Protein AF-A0A9P9E1I2-F1 (afdb_monomer_lite)

Secondary struct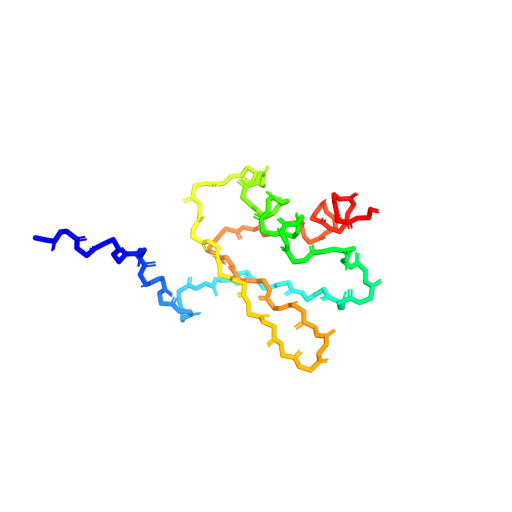ure (DSSP, 8-state):
----------TTS--EEEEEEGGG-S-HHHHHHHHHTSS--S-EEEEEETTEEEEEESS---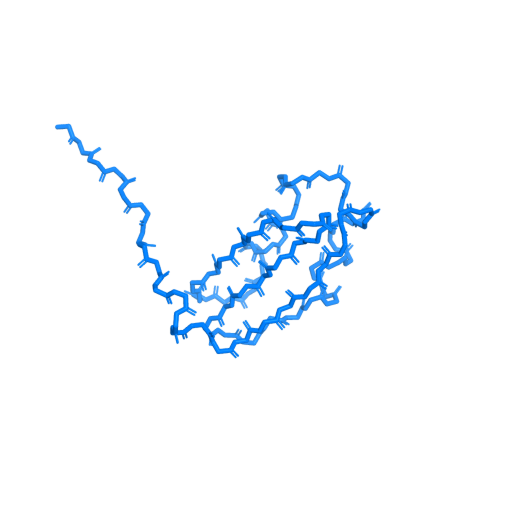HHHHHHHH-

Foldseek 3Di:
DDDPPDPPPDLVLFPEKDKAALVLAPDPVQLVVLQVPPPDPWDWDWDDDPRMIIITTNDYDPVVSSSVSRD

Radius of gyration: 12.34 Å; chains: 1; bounding box: 26×40×26 Å

Organism: NCBI:txid256645

Sequence (71 aa):
MAKNLLPICDPSQLKHRGLLPTKFVSSPERLLRAVKDTPGDGNVHVEMRHNVYYISSDEEVDVKAIFLRCR

Structure (mmCIF, N/CA/C/O backbone):
data_AF-A0A9P9E1I2-F1
#
_entry.id   AF-A0A9P9E1I2-F1
#
loop_
_atom_site.group_PDB
_atom_site.id
_atom_site.type_symbol
_atom_site.label_atom_id
_atom_site.label_alt_id
_atom_site.label_comp_id
_atom_site.label_asym_id
_atom_site.label_entity_id
_atom_site.label_seq_id
_atom_site.pdbx_PDB_ins_code
_atom_site.Cartn_x
_atom_site.Cartn_y
_atom_site.Cartn_z
_atom_site.occupancy
_atom_site.B_iso_or_equiv
_atom_site.auth_seq_id
_atom_site.auth_comp_id
_atom_site.auth_asym_id
_atom_site.auth_atom_id
_atom_site.pdbx_PDB_model_num
ATOM 1 N N . MET A 1 1 ? -4.048 32.060 -3.685 1.00 40.84 1 MET A N 1
ATOM 2 C CA . MET A 1 1 ? -3.619 30.793 -4.317 1.00 40.84 1 MET A CA 1
ATOM 3 C C . MET A 1 1 ? -3.499 29.750 -3.218 1.00 40.84 1 MET A C 1
ATOM 5 O O . MET A 1 1 ? -2.561 29.816 -2.432 1.00 40.84 1 MET A O 1
ATOM 9 N N . ALA A 1 2 ? -4.512 28.895 -3.066 1.00 36.84 2 ALA A N 1
ATOM 10 C CA . ALA A 1 2 ? -4.549 27.892 -2.006 1.00 36.84 2 ALA A CA 1
ATOM 11 C C . ALA A 1 2 ? -3.506 26.807 -2.298 1.00 36.84 2 ALA A C 1
ATOM 13 O O . ALA A 1 2 ? -3.557 26.144 -3.332 1.00 36.84 2 ALA A O 1
ATOM 14 N N . LYS A 1 3 ? -2.525 26.669 -1.406 1.00 44.62 3 LYS A N 1
ATOM 15 C CA . LYS A 1 3 ? -1.563 25.572 -1.435 1.00 44.62 3 LYS A CA 1
ATOM 16 C C . LYS A 1 3 ? -2.284 24.371 -0.828 1.00 44.62 3 LYS A C 1
ATOM 18 O O . LYS A 1 3 ? -2.441 24.321 0.387 1.00 44.62 3 LYS A O 1
ATOM 23 N N . ASN A 1 4 ? -2.753 23.445 -1.662 1.00 45.34 4 ASN A N 1
ATOM 24 C CA . ASN A 1 4 ? -3.169 22.115 -1.215 1.00 45.34 4 ASN A CA 1
ATOM 25 C C . ASN A 1 4 ? -1.917 21.359 -0.754 1.00 45.34 4 ASN A C 1
ATOM 27 O O . ASN A 1 4 ? -1.351 20.548 -1.482 1.00 45.34 4 ASN A O 1
ATOM 31 N N . LEU A 1 5 ? -1.438 21.697 0.439 1.00 43.47 5 LEU A N 1
ATOM 32 C CA . LEU A 1 5 ? -0.508 20.872 1.184 1.00 43.47 5 LEU A CA 1
ATOM 33 C C . LEU A 1 5 ? -1.354 19.748 1.768 1.00 43.47 5 LEU A C 1
ATOM 35 O O . LEU A 1 5 ? -2.074 19.953 2.742 1.00 43.47 5 LEU A O 1
ATOM 39 N N . LEU A 1 6 ? -1.303 18.578 1.125 1.00 50.50 6 LEU A N 1
ATOM 40 C CA . LEU A 1 6 ? -1.660 17.330 1.793 1.00 50.50 6 LEU A CA 1
ATOM 41 C C . LEU A 1 6 ? -0.993 17.354 3.177 1.00 50.50 6 LEU A C 1
ATOM 43 O O . LEU A 1 6 ? 0.174 17.760 3.244 1.00 50.50 6 LEU A O 1
ATOM 47 N N . PRO A 1 7 ? -1.704 17.000 4.262 1.00 49.84 7 PRO A N 1
ATOM 48 C CA . PRO A 1 7 ? -1.111 16.984 5.588 1.00 49.84 7 PRO A CA 1
ATOM 49 C C . PRO A 1 7 ? 0.161 16.145 5.507 1.00 49.84 7 PRO A C 1
ATOM 51 O O . PRO A 1 7 ? 0.131 14.974 5.128 1.00 49.84 7 PRO A O 1
ATOM 54 N N . ILE A 1 8 ? 1.299 16.794 5.755 1.00 52.22 8 ILE A N 1
ATOM 55 C CA . ILE A 1 8 ? 2.596 16.134 5.798 1.00 52.22 8 ILE A CA 1
ATOM 56 C C . ILE A 1 8 ? 2.538 15.288 7.062 1.00 52.22 8 ILE A C 1
ATOM 58 O O . ILE A 1 8 ? 2.790 15.778 8.159 1.00 52.22 8 ILE A O 1
ATOM 62 N N . CYS A 1 9 ? 2.078 14.049 6.917 1.00 54.81 9 CYS A N 1
ATOM 63 C CA . CYS A 1 9 ? 2.043 13.117 8.020 1.00 54.81 9 CYS A CA 1
ATOM 64 C C . CYS A 1 9 ? 3.489 12.777 8.365 1.00 54.81 9 CYS A C 1
ATOM 66 O O . CYS A 1 9 ? 4.232 12.273 7.520 1.00 54.81 9 CYS A O 1
ATOM 68 N N . ASP A 1 10 ? 3.899 13.117 9.583 1.00 59.97 10 ASP A N 1
ATOM 69 C CA . ASP A 1 10 ? 5.250 12.859 10.047 1.00 59.97 10 ASP A CA 1
ATOM 70 C C . ASP A 1 10 ? 5.476 11.334 10.077 1.00 59.97 10 ASP A C 1
ATOM 72 O O . ASP A 1 10 ? 4.757 10.622 10.788 1.00 59.97 10 ASP A O 1
ATOM 76 N N . PRO A 1 11 ? 6.437 10.790 9.307 1.00 59.84 11 PRO A N 1
ATOM 77 C CA . PRO A 1 11 ? 6.651 9.348 9.218 1.00 59.84 11 PRO A CA 1
ATOM 78 C C . PRO A 1 11 ? 7.093 8.726 10.553 1.00 59.84 11 PRO A C 1
ATOM 80 O O . PRO A 1 11 ? 7.056 7.502 10.696 1.00 59.84 11 PRO A O 1
ATOM 83 N N . SER A 1 12 ? 7.490 9.541 11.540 1.00 63.41 12 SER A N 1
ATOM 84 C CA . SER A 1 12 ? 7.785 9.085 12.903 1.00 63.41 12 SER A CA 1
ATOM 85 C C . SER A 1 12 ? 6.537 8.724 13.722 1.00 63.41 12 SER A C 1
ATOM 87 O O . SER A 1 12 ? 6.658 7.991 14.701 1.00 63.41 12 SER A O 1
ATOM 89 N N . GLN A 1 13 ? 5.344 9.168 13.306 1.00 60.81 13 GLN A N 1
ATOM 90 C CA . GLN A 1 13 ? 4.065 8.863 13.967 1.00 60.81 13 GLN A CA 1
ATOM 91 C C . GLN A 1 13 ? 3.371 7.611 13.403 1.00 60.81 13 GLN A C 1
ATOM 93 O O . GLN A 1 13 ? 2.407 7.117 13.988 1.00 60.81 13 GLN A O 1
ATOM 98 N N . LEU A 1 14 ? 3.862 7.075 12.282 1.00 68.06 14 LEU A N 1
ATOM 99 C CA . LEU A 1 14 ? 3.300 5.893 11.630 1.00 68.06 14 LEU A CA 1
ATOM 100 C C . LEU A 1 14 ? 3.807 4.627 12.333 1.00 68.06 14 LEU A C 1
ATOM 102 O O . LEU A 1 14 ? 4.997 4.300 12.285 1.00 68.06 14 LEU A O 1
ATOM 106 N N . LYS A 1 15 ? 2.894 3.929 13.010 1.00 74.38 15 LYS A N 1
ATOM 107 C CA . LYS A 1 15 ? 3.195 2.782 13.882 1.00 74.38 15 LYS A CA 1
ATOM 108 C C . LYS A 1 15 ? 3.243 1.459 13.128 1.00 74.38 15 LYS A C 1
ATOM 110 O O . LYS A 1 15 ? 3.999 0.567 13.511 1.00 74.38 15 LYS A O 1
ATOM 115 N N . HIS A 1 16 ? 2.481 1.335 12.048 1.00 81.50 16 HIS A N 1
ATOM 116 C CA . HIS A 1 16 ? 2.357 0.105 11.279 1.00 81.50 16 HIS A CA 1
ATOM 117 C C . HIS A 1 16 ? 3.067 0.245 9.942 1.00 81.50 16 HIS A C 1
ATOM 119 O O . HIS A 1 16 ? 2.973 1.274 9.272 1.00 81.50 16 HIS A O 1
ATOM 125 N N . ARG A 1 17 ? 3.813 -0.795 9.560 1.00 82.31 17 ARG A N 1
ATOM 126 C CA . ARG A 1 17 ? 4.623 -0.806 8.341 1.00 82.31 17 ARG A CA 1
ATOM 127 C C . ARG A 1 17 ? 4.416 -2.094 7.563 1.00 82.31 17 ARG A C 1
ATOM 129 O O . ARG A 1 17 ? 4.467 -3.187 8.118 1.00 82.31 17 ARG A O 1
ATOM 136 N N . GLY A 1 18 ? 4.240 -1.934 6.261 1.00 85.19 18 GLY A N 1
ATOM 137 C CA . GLY A 1 18 ? 4.096 -2.981 5.270 1.00 85.19 18 GLY A CA 1
ATOM 138 C C . GLY A 1 18 ? 5.115 -2.837 4.150 1.00 85.19 18 GLY A C 1
ATOM 139 O O . GLY A 1 18 ? 5.531 -1.731 3.803 1.00 85.19 18 GLY A O 1
ATOM 140 N N . LEU A 1 19 ? 5.510 -3.969 3.571 1.00 88.44 19 LEU A N 1
ATOM 141 C CA . LEU A 1 19 ? 6.436 -4.031 2.444 1.00 88.44 19 LEU A CA 1
ATOM 142 C C . LEU A 1 19 ? 5.781 -4.787 1.296 1.00 88.44 19 LEU A C 1
ATOM 144 O O . LEU A 1 19 ? 5.323 -5.916 1.480 1.00 88.44 19 LEU A O 1
ATOM 148 N N . LEU A 1 20 ? 5.778 -4.186 0.107 1.00 87.62 20 LEU A N 1
ATOM 149 C CA . LEU A 1 20 ? 5.206 -4.791 -1.088 1.00 87.62 20 LEU A CA 1
ATOM 150 C C . LEU A 1 20 ? 6.151 -4.640 -2.290 1.00 87.62 20 LEU A C 1
ATOM 152 O O . LEU A 1 20 ? 6.325 -3.534 -2.798 1.00 87.62 20 LEU A O 1
ATOM 156 N N . PRO A 1 21 ? 6.780 -5.725 -2.771 1.00 90.44 21 PRO A N 1
ATOM 157 C CA . PRO A 1 21 ? 7.608 -5.681 -3.975 1.00 90.44 21 PRO A CA 1
ATOM 158 C C . PRO A 1 21 ? 6.842 -5.148 -5.193 1.00 90.44 21 PRO A C 1
ATOM 160 O O . PRO A 1 21 ? 5.704 -5.548 -5.435 1.00 90.44 21 PRO A O 1
ATOM 163 N N . THR A 1 22 ? 7.479 -4.309 -6.010 1.00 90.25 22 THR A N 1
ATOM 164 C CA . THR A 1 22 ? 6.830 -3.672 -7.172 1.00 90.25 22 THR A CA 1
ATOM 165 C C . THR A 1 22 ? 6.344 -4.678 -8.209 1.00 90.25 22 THR A C 1
ATOM 167 O O . THR A 1 22 ? 5.327 -4.445 -8.846 1.00 90.25 22 THR A O 1
ATOM 170 N N . LYS A 1 23 ? 6.999 -5.842 -8.328 1.00 89.31 23 LYS A N 1
ATOM 171 C CA . LYS A 1 23 ? 6.569 -6.944 -9.212 1.00 89.31 23 LYS A CA 1
ATOM 172 C C . LYS A 1 23 ? 5.166 -7.486 -8.908 1.00 89.31 23 LYS A C 1
ATOM 174 O O . LYS A 1 23 ? 4.606 -8.209 -9.722 1.00 89.31 23 LYS A O 1
ATOM 179 N N . PHE A 1 24 ? 4.633 -7.190 -7.725 1.00 85.50 24 PHE A N 1
ATOM 180 C CA . PHE A 1 24 ? 3.301 -7.600 -7.288 1.00 85.50 24 PHE A CA 1
ATOM 181 C C . PHE A 1 24 ? 2.248 -6.503 -7.439 1.00 85.50 24 PHE A C 1
ATOM 183 O O . PHE A 1 24 ? 1.087 -6.715 -7.105 1.00 85.50 24 PHE A O 1
ATOM 190 N N . VAL A 1 25 ? 2.652 -5.333 -7.926 1.00 85.38 25 VAL A N 1
ATOM 191 C CA . VAL A 1 25 ? 1.789 -4.181 -8.135 1.00 85.38 25 VAL A CA 1
ATOM 192 C C . VAL A 1 25 ? 1.736 -3.920 -9.630 1.00 85.38 25 VAL A C 1
ATOM 194 O O . VAL A 1 25 ? 2.729 -3.521 -10.232 1.00 85.38 25 VAL A O 1
ATOM 197 N N . SER A 1 26 ? 0.570 -4.129 -10.241 1.00 85.00 26 SER A N 1
ATOM 198 C CA . SER A 1 26 ? 0.410 -3.932 -11.686 1.00 85.00 26 SER A CA 1
ATOM 199 C C . SER A 1 26 ? 0.587 -2.467 -12.108 1.00 85.00 26 SER A C 1
ATOM 201 O O . SER A 1 26 ? 0.986 -2.184 -13.233 1.00 85.00 26 SER A O 1
ATOM 203 N N . SER A 1 27 ? 0.267 -1.526 -11.213 1.00 86.69 27 SER A N 1
ATOM 204 C CA . SER A 1 27 ? 0.437 -0.085 -11.427 1.00 86.69 27 SER A CA 1
ATOM 205 C C . SER A 1 27 ? 0.479 0.669 -10.087 1.00 86.69 27 SER A C 1
ATOM 207 O O . SER A 1 27 ? -0.319 0.331 -9.204 1.00 86.69 27 SER A O 1
ATOM 209 N N . PRO A 1 28 ? 1.305 1.722 -9.938 1.00 85.75 28 PRO A N 1
ATOM 210 C CA . PRO A 1 28 ? 1.346 2.543 -8.722 1.00 85.75 28 PRO A CA 1
ATOM 211 C C . PRO A 1 28 ? -0.017 3.148 -8.347 1.00 85.75 28 PRO A C 1
ATOM 213 O O . PRO A 1 28 ? -0.358 3.258 -7.174 1.00 85.75 28 PRO A O 1
ATOM 216 N N . GLU A 1 29 ? -0.833 3.504 -9.340 1.00 87.94 29 GLU A N 1
ATOM 217 C CA . GLU A 1 29 ? -2.167 4.081 -9.136 1.00 87.94 29 GLU A CA 1
ATOM 218 C C . GLU A 1 29 ? -3.131 3.100 -8.464 1.00 87.94 29 GLU A C 1
ATOM 220 O O . GLU A 1 29 ? -3.889 3.488 -7.576 1.00 87.94 29 GLU A O 1
ATOM 225 N N . ARG A 1 30 ? -3.079 1.818 -8.850 1.00 86.75 30 ARG A N 1
ATOM 226 C CA . ARG A 1 30 ? -3.853 0.756 -8.191 1.00 86.75 30 ARG A CA 1
ATOM 227 C C . ARG A 1 30 ? -3.429 0.561 -6.749 1.00 86.75 30 ARG A C 1
ATOM 229 O O . ARG A 1 30 ? -4.300 0.394 -5.908 1.00 86.75 30 ARG A O 1
ATOM 236 N N . LEU A 1 31 ? -2.131 0.642 -6.457 1.00 87.94 31 LEU A N 1
ATOM 237 C CA . LEU A 1 31 ? -1.649 0.595 -5.080 1.00 87.94 31 LEU A CA 1
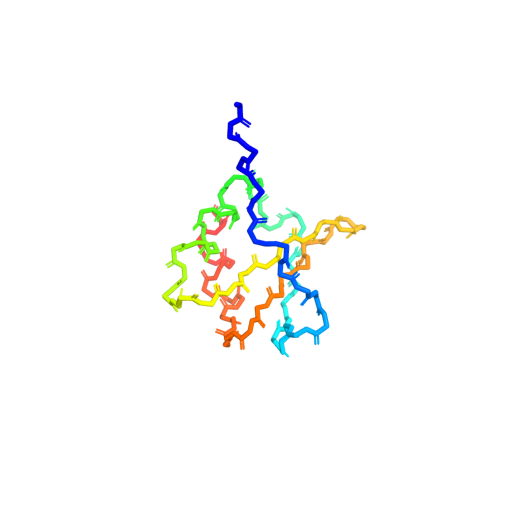ATOM 238 C C . LEU A 1 31 ? -2.204 1.760 -4.261 1.00 87.94 31 LEU A C 1
ATOM 240 O O . LEU A 1 31 ? -2.756 1.539 -3.189 1.00 87.94 31 LEU A O 1
ATOM 244 N N . LEU A 1 32 ? -2.114 2.986 -4.778 1.00 86.62 32 LEU A N 1
ATOM 245 C CA . LEU A 1 32 ? -2.635 4.166 -4.086 1.00 86.62 32 LEU A CA 1
ATOM 246 C C . LEU A 1 32 ? -4.148 4.082 -3.853 1.00 86.62 32 LEU A C 1
ATOM 248 O O . LEU A 1 32 ? -4.614 4.479 -2.789 1.00 86.62 32 LEU A O 1
ATOM 252 N N . ARG A 1 33 ? -4.916 3.551 -4.813 1.00 87.25 33 ARG A N 1
ATOM 253 C CA . ARG A 1 33 ? -6.354 3.293 -4.629 1.00 87.25 33 ARG A CA 1
ATOM 254 C C . ARG A 1 33 ? -6.605 2.198 -3.600 1.00 87.25 33 ARG A C 1
ATOM 256 O O . ARG A 1 33 ? -7.355 2.427 -2.668 1.00 87.25 33 ARG A O 1
ATOM 263 N N . ALA A 1 34 ? -5.925 1.059 -3.712 1.00 86.75 34 ALA A N 1
ATOM 264 C CA . ALA A 1 34 ? -6.075 -0.061 -2.788 1.00 86.75 34 ALA A CA 1
ATOM 265 C C . ALA A 1 34 ? -5.787 0.342 -1.339 1.00 86.75 34 ALA A C 1
ATOM 267 O O . ALA A 1 34 ? -6.506 -0.090 -0.445 1.00 86.75 34 ALA A O 1
ATOM 268 N N . VAL A 1 35 ? -4.768 1.185 -1.143 1.00 84.31 35 VAL A N 1
ATOM 269 C CA . VAL A 1 35 ? -4.398 1.770 0.145 1.00 84.31 35 VAL A CA 1
ATOM 270 C C . VAL A 1 35 ? -5.479 2.725 0.654 1.00 84.31 35 VAL A C 1
ATOM 272 O O . VAL A 1 35 ? -5.901 2.571 1.793 1.00 84.31 35 VAL A O 1
ATOM 275 N N . LYS A 1 36 ? -5.974 3.654 -0.176 1.00 81.19 36 LYS A N 1
ATOM 276 C CA . LYS A 1 36 ? -7.058 4.587 0.195 1.00 81.19 36 LYS A CA 1
ATOM 277 C C . LYS A 1 36 ? -8.397 3.903 0.470 1.00 81.19 36 LYS A C 1
ATOM 279 O O . LYS A 1 36 ? -9.169 4.389 1.280 1.00 81.19 36 LYS A O 1
ATOM 284 N N . ASP A 1 37 ? -8.660 2.790 -0.204 1.00 80.62 37 ASP A N 1
ATOM 285 C CA . ASP A 1 37 ? -9.863 1.979 -0.010 1.00 80.62 37 ASP A CA 1
ATOM 286 C C . ASP A 1 37 ? -9.728 1.038 1.200 1.00 80.62 37 ASP A C 1
ATOM 288 O O . ASP A 1 37 ? -10.623 0.227 1.471 1.00 80.62 37 ASP A O 1
ATOM 292 N N . THR A 1 38 ? -8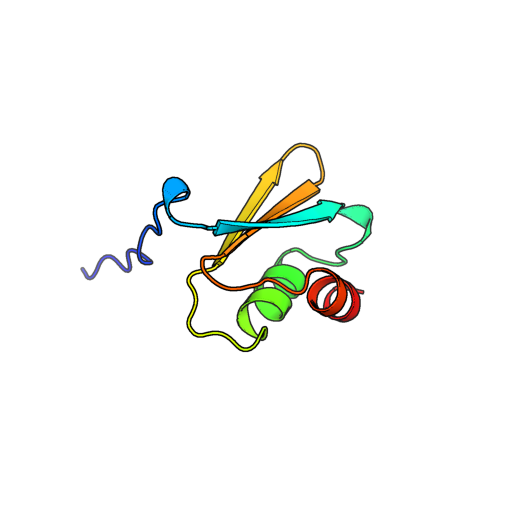.580 1.036 1.885 1.00 75.00 38 THR A N 1
ATOM 293 C CA . THR A 1 38 ? -8.429 0.296 3.141 1.00 75.00 38 THR A CA 1
ATOM 294 C C . THR A 1 38 ? -9.251 1.035 4.193 1.00 75.00 38 THR A C 1
ATOM 296 O O . THR A 1 38 ? -9.065 2.238 4.347 1.00 75.00 38 THR A O 1
ATOM 299 N N . PRO A 1 39 ? -10.196 0.366 4.872 1.00 60.50 39 PRO A N 1
ATOM 300 C CA . PRO A 1 39 ? -11.024 1.024 5.870 1.00 60.50 39 PRO A CA 1
ATOM 301 C C . PRO A 1 39 ? -10.142 1.518 7.020 1.00 60.50 39 PRO A C 1
ATOM 303 O O . PRO A 1 39 ? -9.506 0.712 7.693 1.00 60.50 39 PRO A O 1
ATOM 306 N N . GLY A 1 40 ? -10.112 2.834 7.196 1.00 62.91 40 GLY A N 1
ATOM 307 C CA . GLY A 1 40 ? -9.329 3.536 8.203 1.00 62.91 40 GLY A CA 1
ATOM 308 C C . GLY A 1 40 ? -9.265 5.019 7.856 1.00 62.91 40 GLY A C 1
ATOM 309 O O . GLY A 1 40 ? -9.035 5.366 6.699 1.00 62.91 40 GLY A O 1
ATOM 310 N N . ASP A 1 41 ? -9.506 5.896 8.830 1.00 61.28 41 ASP A N 1
ATOM 311 C CA . ASP A 1 41 ? -9.321 7.355 8.665 1.00 61.28 41 ASP A CA 1
ATOM 312 C C . ASP A 1 41 ? -7.841 7.748 8.864 1.00 61.28 41 ASP A C 1
ATOM 314 O O . ASP A 1 41 ? -7.468 8.924 8.896 1.00 61.28 41 ASP A O 1
ATOM 318 N N . GLY A 1 42 ? -6.994 6.726 9.018 1.00 67.25 42 GLY A N 1
ATOM 319 C CA . GLY A 1 42 ? -5.575 6.834 9.249 1.00 67.25 42 GLY A CA 1
ATOM 320 C C . GLY A 1 42 ? -4.815 7.471 8.091 1.00 67.25 42 GLY A C 1
ATOM 321 O O . GLY A 1 42 ? -5.087 7.277 6.901 1.00 67.25 42 GLY A O 1
ATOM 322 N N . ASN A 1 43 ? -3.783 8.224 8.447 1.00 77.75 43 ASN A N 1
ATOM 323 C CA . ASN A 1 43 ? -2.855 8.772 7.477 1.00 77.75 43 ASN A CA 1
ATOM 324 C C . ASN A 1 43 ? -1.962 7.650 6.944 1.00 77.75 43 ASN A C 1
ATOM 326 O O . ASN A 1 43 ? -1.144 7.086 7.673 1.00 77.75 43 ASN A O 1
ATOM 330 N N . VAL A 1 44 ? -2.070 7.358 5.646 1.00 79.75 44 VAL A N 1
ATOM 331 C CA . VAL A 1 44 ? -1.191 6.389 4.985 1.00 79.75 44 VAL A CA 1
ATOM 332 C C . VAL A 1 44 ? -0.131 7.092 4.147 1.00 79.75 44 VAL A C 1
ATOM 334 O O . VAL A 1 44 ? -0.422 7.940 3.302 1.00 79.75 44 VAL A O 1
ATOM 337 N N . HIS A 1 45 ? 1.117 6.688 4.347 1.00 85.38 45 HIS A N 1
ATOM 338 C CA . HIS A 1 45 ? 2.266 7.098 3.562 1.00 85.38 45 HIS A CA 1
ATOM 339 C C . HIS A 1 45 ? 2.783 5.921 2.735 1.00 85.38 45 HIS A C 1
ATOM 341 O O . HIS A 1 45 ? 2.979 4.823 3.255 1.00 85.38 45 HIS A O 1
ATOM 347 N N . VAL A 1 46 ? 3.031 6.151 1.446 1.00 87.12 46 VAL A N 1
ATOM 348 C CA . VAL A 1 46 ? 3.610 5.149 0.547 1.00 87.12 46 VAL A CA 1
ATOM 349 C C . VAL A 1 46 ? 4.872 5.724 -0.079 1.00 87.12 46 VAL A C 1
ATOM 351 O O . VAL A 1 46 ? 4.815 6.730 -0.781 1.00 87.12 46 VAL A O 1
ATOM 354 N N . GLU A 1 47 ? 6.001 5.059 0.140 1.00 90.50 47 GLU A N 1
ATOM 355 C CA . GLU A 1 47 ? 7.291 5.393 -0.463 1.00 90.50 47 GLU A CA 1
ATOM 356 C C . GLU A 1 47 ? 7.773 4.215 -1.319 1.00 90.50 47 GLU A C 1
ATOM 358 O O . GLU A 1 47 ? 7.652 3.062 -0.917 1.00 90.50 47 GLU A O 1
ATOM 363 N N . MET A 1 48 ? 8.341 4.463 -2.499 1.00 89.81 48 MET A N 1
ATOM 364 C CA . MET A 1 48 ? 9.000 3.418 -3.289 1.00 89.81 48 MET A CA 1
ATOM 365 C C . MET A 1 48 ? 10.517 3.523 -3.121 1.00 89.81 48 MET A C 1
ATOM 367 O O . MET A 1 48 ? 11.105 4.541 -3.478 1.00 89.81 48 MET A O 1
ATOM 371 N N . ARG A 1 49 ? 11.174 2.453 -2.655 1.00 91.56 49 ARG A N 1
ATOM 372 C CA . ARG A 1 49 ? 12.645 2.345 -2.632 1.00 91.56 49 ARG A CA 1
ATOM 373 C C . ARG A 1 49 ? 13.074 0.948 -3.073 1.00 91.56 49 ARG A C 1
ATOM 375 O O . ARG A 1 49 ? 12.441 -0.033 -2.708 1.00 91.56 49 ARG A O 1
ATOM 382 N N . HIS A 1 50 ? 14.144 0.841 -3.861 1.00 91.31 50 HIS A N 1
ATOM 383 C CA . HIS A 1 50 ? 14.724 -0.446 -4.289 1.00 91.31 50 HIS A CA 1
ATOM 384 C C . HIS A 1 50 ? 13.710 -1.472 -4.846 1.00 91.31 50 HIS A C 1
ATOM 386 O O . HIS A 1 50 ? 13.781 -2.653 -4.519 1.00 91.31 50 HIS A O 1
ATOM 392 N N . ASN A 1 51 ? 12.758 -1.045 -5.684 1.00 90.69 51 ASN A N 1
ATOM 393 C CA . ASN A 1 51 ? 11.694 -1.912 -6.221 1.00 90.69 51 ASN A CA 1
ATOM 394 C C . ASN A 1 51 ? 10.763 -2.518 -5.155 1.00 90.69 51 ASN A C 1
ATOM 396 O O . ASN A 1 51 ? 10.157 -3.573 -5.360 1.00 90.69 51 ASN A O 1
ATOM 400 N N . VAL A 1 52 ? 10.619 -1.839 -4.021 1.00 89.88 52 VAL A N 1
ATOM 401 C CA . VAL A 1 52 ? 9.693 -2.192 -2.949 1.00 89.88 52 VAL A CA 1
ATOM 402 C C . VAL A 1 52 ? 8.911 -0.946 -2.552 1.00 89.88 52 VAL A C 1
ATOM 404 O O . VAL A 1 52 ? 9.476 0.133 -2.381 1.00 89.88 52 VAL A O 1
ATOM 407 N N . TYR A 1 53 ? 7.599 -1.095 -2.417 1.00 90.44 53 TYR A N 1
ATOM 408 C CA . TYR A 1 53 ? 6.736 -0.110 -1.788 1.00 90.44 53 TYR A CA 1
ATOM 409 C C . TYR A 1 53 ? 6.751 -0.309 -0.274 1.00 90.44 53 TYR A C 1
ATOM 411 O O . TYR A 1 53 ? 6.471 -1.399 0.226 1.00 90.44 53 TYR A O 1
ATOM 419 N N . TYR A 1 54 ? 7.071 0.761 0.436 1.00 89.94 54 TYR A N 1
ATOM 420 C CA . TYR A 1 54 ? 7.025 0.904 1.878 1.00 89.94 54 TYR A CA 1
ATOM 421 C C . TYR A 1 54 ? 5.723 1.611 2.215 1.00 89.94 54 TYR A C 1
ATOM 423 O O . TYR A 1 54 ? 5.548 2.784 1.893 1.00 89.94 54 TYR A O 1
ATOM 431 N N . ILE A 1 55 ? 4.800 0.884 2.826 1.00 87.75 55 ILE A N 1
ATOM 432 C CA . ILE A 1 55 ? 3.482 1.387 3.204 1.00 87.75 55 ILE A CA 1
ATOM 433 C C . ILE A 1 55 ? 3.522 1.595 4.710 1.00 87.75 55 ILE A C 1
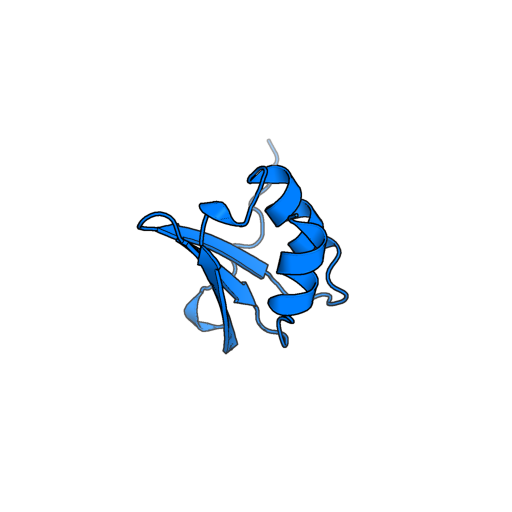ATOM 435 O O . ILE A 1 55 ? 3.789 0.653 5.446 1.00 87.75 55 ILE A O 1
ATOM 439 N N . SER A 1 56 ? 3.307 2.817 5.175 1.00 85.94 56 SER A N 1
ATOM 440 C CA . SER A 1 56 ? 3.310 3.158 6.597 1.00 85.94 56 SER A CA 1
ATOM 441 C C . SER A 1 56 ? 1.978 3.801 6.962 1.00 85.94 56 SER A C 1
ATOM 443 O O . SER A 1 56 ? 1.517 4.669 6.229 1.00 85.94 56 SER A O 1
ATOM 445 N N . SER A 1 57 ? 1.368 3.398 8.072 1.00 82.12 57 SER A N 1
ATOM 446 C CA . SER A 1 57 ? 0.129 3.995 8.585 1.00 82.12 57 SER A CA 1
ATOM 447 C C . SER A 1 57 ? 0.175 4.109 10.107 1.00 82.12 57 SER A C 1
ATOM 449 O O . SER A 1 57 ? 0.953 3.428 10.782 1.00 82.12 57 SER A O 1
ATOM 451 N N . ASP A 1 58 ? -0.626 5.014 10.648 1.00 81.12 58 ASP A N 1
ATOM 452 C CA . ASP A 1 58 ? -0.949 5.110 12.067 1.00 81.12 58 ASP A CA 1
ATOM 453 C C . ASP A 1 58 ? -1.871 3.979 12.546 1.00 81.12 58 ASP A C 1
ATOM 455 O O . ASP A 1 58 ? -1.767 3.585 13.708 1.00 81.12 58 ASP A O 1
ATOM 459 N N . GLU A 1 59 ? -2.690 3.419 11.654 1.00 79.19 59 GLU A N 1
ATOM 460 C CA . GLU A 1 59 ? -3.582 2.287 11.915 1.00 79.19 59 GLU A CA 1
ATOM 461 C C . GLU A 1 59 ? -3.017 0.970 11.362 1.00 79.19 59 GLU A C 1
ATOM 463 O O . GLU A 1 59 ? -2.071 0.945 10.569 1.00 79.19 59 GLU A O 1
ATOM 468 N N . GLU A 1 60 ? -3.570 -0.159 11.812 1.00 76.50 60 GLU A N 1
ATOM 469 C CA . GLU A 1 60 ? -3.115 -1.476 11.373 1.00 76.50 60 GLU A CA 1
ATOM 470 C C . GLU A 1 60 ? -3.359 -1.669 9.868 1.00 76.50 60 GLU A C 1
ATOM 472 O O . GLU A 1 60 ? -4.491 -1.702 9.391 1.00 76.50 60 GLU A O 1
ATOM 477 N N . VAL A 1 61 ? -2.271 -1.819 9.107 1.00 72.06 61 VAL A N 1
ATOM 478 C CA . VAL A 1 61 ? -2.329 -2.027 7.656 1.00 72.06 61 VAL A CA 1
ATOM 479 C C . VAL A 1 61 ? -2.368 -3.515 7.339 1.00 72.06 61 VAL A C 1
ATOM 481 O O . VAL A 1 61 ? -1.357 -4.209 7.478 1.00 72.06 61 VAL A O 1
ATOM 484 N N . ASP A 1 62 ? -3.485 -3.994 6.790 1.00 80.44 62 ASP A N 1
ATOM 485 C CA . ASP A 1 62 ? -3.528 -5.324 6.180 1.00 80.44 62 ASP A CA 1
ATOM 486 C C . ASP A 1 62 ? -2.884 -5.304 4.782 1.00 80.44 62 ASP A C 1
ATOM 488 O O . ASP A 1 62 ? -3.517 -5.125 3.736 1.00 80.44 62 ASP A O 1
ATOM 492 N N . VAL A 1 63 ? -1.572 -5.531 4.763 1.00 77.38 63 VAL A N 1
ATOM 493 C CA . VAL A 1 63 ? -0.772 -5.614 3.533 1.00 77.38 63 VAL A CA 1
ATOM 494 C C . VAL A 1 63 ? -1.249 -6.746 2.618 1.00 77.38 63 VAL A C 1
ATOM 496 O O . VAL A 1 63 ? -1.128 -6.630 1.396 1.00 77.38 63 VAL A O 1
ATOM 499 N N . LYS A 1 64 ? -1.811 -7.835 3.165 1.00 81.81 64 LYS A N 1
ATOM 500 C CA . LYS A 1 64 ? -2.342 -8.935 2.346 1.00 81.81 64 LYS A CA 1
ATOM 501 C C . LYS A 1 64 ? -3.600 -8.488 1.610 1.00 81.81 64 LYS A C 1
ATOM 503 O O . LYS A 1 64 ? -3.720 -8.771 0.418 1.00 81.81 64 LYS A O 1
ATOM 508 N N . ALA A 1 65 ? -4.493 -7.759 2.277 1.00 82.81 65 ALA A N 1
ATOM 509 C CA . ALA A 1 65 ? -5.669 -7.176 1.635 1.00 82.81 65 ALA A CA 1
ATOM 510 C C . ALA A 1 65 ? -5.276 -6.200 0.513 1.00 82.81 65 ALA A C 1
ATOM 512 O O . ALA A 1 65 ? -5.832 -6.268 -0.585 1.00 82.81 65 ALA A O 1
ATOM 513 N N . ILE A 1 66 ? -4.265 -5.354 0.744 1.00 82.06 66 ILE A N 1
ATOM 514 C CA . ILE A 1 66 ? -3.734 -4.438 -0.278 1.00 82.06 66 ILE A CA 1
ATOM 515 C C . ILE A 1 66 ? -3.147 -5.218 -1.460 1.00 82.06 66 ILE A C 1
ATOM 517 O O . ILE A 1 66 ? -3.466 -4.915 -2.609 1.00 82.06 66 ILE A O 1
ATOM 521 N N . PHE A 1 67 ? -2.341 -6.252 -1.205 1.00 81.38 67 PHE A N 1
ATOM 522 C CA . PHE A 1 67 ? -1.777 -7.104 -2.256 1.00 81.38 67 PHE A CA 1
ATOM 523 C C . PHE A 1 67 ? -2.865 -7.739 -3.131 1.00 81.38 67 PHE A C 1
ATOM 525 O O . PHE A 1 67 ? -2.771 -7.678 -4.356 1.00 81.38 67 PHE A O 1
ATOM 532 N N . LEU A 1 68 ? -3.921 -8.296 -2.527 1.00 83.50 68 LEU A N 1
ATOM 533 C CA . LEU A 1 68 ? -5.028 -8.913 -3.268 1.00 83.50 68 LEU A CA 1
ATOM 534 C C . LEU A 1 68 ? -5.749 -7.923 -4.193 1.00 83.50 68 LEU A C 1
ATOM 536 O O . LEU A 1 68 ? -6.241 -8.327 -5.242 1.00 83.50 68 LEU A O 1
ATOM 540 N N . ARG A 1 69 ? -5.777 -6.635 -3.833 1.00 80.62 69 ARG A N 1
ATOM 541 C CA . ARG A 1 69 ? -6.364 -5.553 -4.6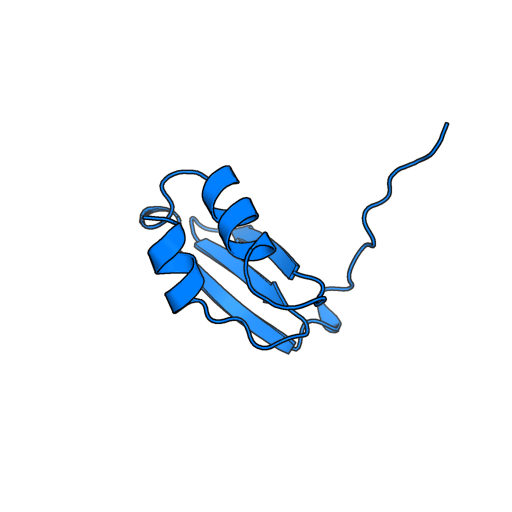41 1.00 80.62 69 ARG A CA 1
ATOM 542 C C . ARG A 1 69 ? -5.414 -4.996 -5.711 1.00 80.62 69 ARG A C 1
ATOM 544 O O . ARG A 1 69 ? -5.869 -4.323 -6.632 1.00 80.62 69 ARG A O 1
ATOM 551 N N . CYS A 1 70 ? -4.108 -5.240 -5.583 1.00 79.38 70 CYS A N 1
ATOM 552 C CA . CYS A 1 70 ? -3.079 -4.753 -6.512 1.00 79.38 70 CYS A CA 1
ATOM 553 C C . CYS A 1 70 ? -2.757 -5.721 -7.659 1.00 79.38 70 CYS A C 1
ATOM 555 O O . CYS A 1 70 ? -2.089 -5.312 -8.616 1.00 79.38 70 CYS A O 1
ATOM 557 N N . ARG A 1 71 ? -3.198 -6.978 -7.545 1.00 70.38 71 ARG A N 1
ATOM 558 C CA . ARG A 1 71 ? -3.114 -7.987 -8.606 1.00 70.38 71 ARG A CA 1
ATOM 559 C C . ARG A 1 71 ? -4.087 -7.683 -9.754 1.00 70.38 71 ARG A C 1
ATOM 561 O O . ARG A 1 71 ? -3.747 -8.062 -10.891 1.00 70.38 71 ARG A O 1
#

pLDDT: mean 76.66, std 14.37, range [36.84, 91.56]